Protein AF-A0A8S1NK49-F1 (afdb_monomer_lite)

Organism: NCBI:txid65129

Secondary structure (DSSP, 8-state):
--HHHHHHHHHHHHHHHHH---HHHHHHHHHHHHHHIIIIISS-GGG-SSHHHHHHHHHHHHHHIIIIIIHHHHHHHHHHHHHHHHHHHHHSS--SHHHHHHHHHHHHHHHHHHHHHTHHHHHHHT---TTSHHHHHHHHHHHHHHHHHTS---

pLDDT: mean 91.44, std 5.59, range [51.91, 96.25]

Foldseek 3Di:
DDPVVVVVLLVVLVVDVVVDDDPLRVVLLVLLLVLCVVQAAVDQLVPFPDPVSSVLSVVLNVVLCVQQVVVQLVQQQVQLVVVQVVVCVVVVDHDCVSSVVSRVVSSVVRRVVSCSSCSVVSLVSQCPDCVGPSNVVSVVSQVVSCVSVVHRPD

Radius of gyration: 18.67 Å; chains: 1; bounding box: 42×33×52 Å

Sequence (154 aa):
MSRAIRRYVNAKEEMEYQRGYSAEEMQAAKLRKAFVQKYIADFDTNFYKTQEERDWGYVVRREYRYDVTYTSIVDGWACAAVVSMARMFQTKRFSWAPYFVVWPIAYLYFQPINFLKHNKKYFDMCNLGDTYYLGRERNKVLAECNRILDREDF

Structure (mmCIF, N/CA/C/O backbone):
data_AF-A0A8S1NK49-F1
#
_entry.id   AF-A0A8S1NK49-F1
#
loop_
_atom_site.group_PDB
_atom_site.id
_atom_site.type_symbol
_atom_site.label_atom_id
_atom_site.label_alt_id
_atom_site.label_comp_id
_atom_site.label_asym_id
_atom_site.label_entity_id
_atom_site.label_seq_id
_atom_site.pdbx_PDB_ins_code
_atom_site.Cartn_x
_atom_site.Cartn_y
_atom_site.Cartn_z
_atom_site.occupancy
_atom_site.B_iso_or_equiv
_atom_site.auth_seq_id
_atom_site.auth_comp_id
_atom_site.auth_asym_id
_atom_site.auth_atom_id
_atom_site.pdbx_PDB_model_num
ATOM 1 N N . MET A 1 1 ? -16.100 -10.665 -0.595 1.00 65.88 1 MET A N 1
ATOM 2 C CA . MET A 1 1 ? -16.481 -9.641 -1.600 1.00 65.88 1 MET A CA 1
ATOM 3 C C . MET A 1 1 ? -16.618 -10.267 -2.990 1.00 65.88 1 MET A C 1
ATOM 5 O O . MET A 1 1 ? -15.671 -10.911 -3.452 1.00 65.88 1 MET A O 1
ATOM 9 N N . SER A 1 2 ? -17.778 -10.100 -3.639 1.00 80.50 2 SER A N 1
ATOM 10 C CA . SER A 1 2 ? -18.045 -10.624 -4.991 1.00 80.50 2 SER A CA 1
ATOM 11 C C . SER A 1 2 ? -17.210 -9.903 -6.061 1.00 80.50 2 SER A C 1
ATOM 13 O O . SER A 1 2 ? -16.727 -8.789 -5.845 1.00 80.50 2 SER A O 1
ATOM 15 N N . ARG A 1 3 ? -17.025 -10.530 -7.232 1.00 82.00 3 ARG A N 1
ATOM 16 C CA . ARG A 1 3 ? -16.244 -9.954 -8.346 1.00 82.00 3 ARG A CA 1
ATOM 17 C C . ARG A 1 3 ? -16.827 -8.625 -8.842 1.00 82.00 3 ARG A C 1
ATOM 19 O O . ARG A 1 3 ? -16.067 -7.728 -9.191 1.00 82.00 3 ARG A O 1
ATOM 26 N N . ALA A 1 4 ? -18.154 -8.501 -8.855 1.00 87.25 4 ALA A N 1
ATOM 27 C CA . ALA A 1 4 ? -18.844 -7.280 -9.265 1.00 87.25 4 ALA A CA 1
ATOM 28 C C . ALA A 1 4 ? -18.536 -6.112 -8.317 1.00 87.25 4 ALA A C 1
ATOM 30 O O . ALA A 1 4 ? -18.149 -5.042 -8.776 1.00 87.25 4 ALA A O 1
ATOM 31 N N . ILE A 1 5 ? -18.601 -6.348 -7.001 1.00 84.38 5 ILE A N 1
ATOM 32 C CA . ILE A 1 5 ? -18.305 -5.319 -5.994 1.00 84.38 5 ILE A CA 1
ATOM 33 C C . ILE A 1 5 ? -16.844 -4.874 -6.091 1.00 84.38 5 ILE A C 1
ATOM 35 O O . ILE A 1 5 ? -16.580 -3.678 -6.085 1.00 84.38 5 ILE A O 1
ATOM 39 N N . ARG A 1 6 ? -15.892 -5.803 -6.270 1.00 82.06 6 ARG A N 1
ATOM 40 C CA . ARG A 1 6 ? -14.474 -5.431 -6.447 1.00 82.06 6 ARG A CA 1
ATOM 41 C C . ARG A 1 6 ? -14.257 -4.513 -7.647 1.00 82.06 6 ARG A C 1
ATOM 43 O O . ARG A 1 6 ? -13.520 -3.545 -7.542 1.00 82.06 6 ARG A O 1
ATOM 50 N N . ARG A 1 7 ? -14.911 -4.797 -8.779 1.00 86.38 7 ARG A N 1
ATOM 51 C CA . ARG A 1 7 ? -14.829 -3.938 -9.971 1.00 86.38 7 ARG A CA 1
ATOM 52 C C . ARG A 1 7 ? -15.407 -2.553 -9.715 1.00 86.38 7 ARG A C 1
ATOM 54 O O . ARG A 1 7 ? -14.803 -1.576 -10.133 1.00 86.38 7 ARG A O 1
ATOM 61 N N . TYR A 1 8 ? -16.544 -2.481 -9.027 1.00 89.50 8 TYR A N 1
ATOM 62 C CA . TYR A 1 8 ? -17.169 -1.212 -8.669 1.00 89.50 8 TYR A CA 1
ATOM 63 C C . TYR A 1 8 ? -16.273 -0.371 -7.750 1.00 89.50 8 TYR A C 1
ATOM 65 O O . TYR A 1 8 ? -16.029 0.795 -8.043 1.00 89.50 8 TYR A O 1
ATOM 73 N N . VAL A 1 9 ? -15.728 -0.976 -6.688 1.00 87.44 9 VAL A N 1
ATOM 74 C CA . VAL A 1 9 ? -14.799 -0.303 -5.764 1.00 87.44 9 VAL A CA 1
ATOM 75 C C . VAL A 1 9 ? -13.569 0.193 -6.518 1.00 87.44 9 VAL A C 1
ATOM 77 O O . VAL A 1 9 ? -13.267 1.379 -6.455 1.00 87.44 9 VAL A O 1
ATOM 80 N N . ASN A 1 10 ? -12.935 -0.669 -7.316 1.00 86.94 10 ASN A N 1
ATOM 81 C CA . ASN A 1 10 ? -11.756 -0.284 -8.089 1.00 86.94 10 ASN A CA 1
ATOM 82 C C . ASN A 1 10 ? -12.055 0.845 -9.091 1.00 86.94 10 ASN A C 1
ATOM 84 O O . ASN A 1 10 ? -11.213 1.714 -9.290 1.00 86.94 10 ASN A O 1
ATOM 88 N N . ALA A 1 11 ? -13.231 0.850 -9.729 1.00 89.25 11 ALA A N 1
ATOM 89 C CA . ALA A 1 11 ? -13.628 1.914 -10.652 1.00 89.25 11 ALA A CA 1
ATOM 90 C C . ALA A 1 11 ? -13.844 3.253 -9.930 1.00 89.25 11 ALA A C 1
ATOM 92 O O . ALA A 1 11 ? -13.482 4.302 -10.458 1.00 89.25 11 ALA A O 1
ATOM 93 N N . LYS A 1 12 ? -14.397 3.222 -8.712 1.00 89.19 12 LYS A N 1
ATOM 94 C CA . LYS A 1 12 ? -14.547 4.415 -7.875 1.00 89.19 12 LYS A CA 1
ATOM 95 C C . LYS A 1 12 ? -13.188 4.955 -7.420 1.00 89.19 12 LYS A C 1
ATOM 97 O O . LYS A 1 12 ? -12.942 6.145 -7.561 1.00 89.19 12 LYS A O 1
ATOM 102 N N . GLU A 1 13 ? -12.293 4.085 -6.954 1.00 89.12 13 GLU A N 1
ATOM 103 C CA . GLU A 1 13 ? -10.922 4.465 -6.576 1.00 89.12 13 GLU A CA 1
ATOM 104 C C . GLU A 1 13 ? -10.142 5.045 -7.762 1.00 89.12 13 GLU A C 1
ATOM 106 O O . GLU A 1 13 ? -9.400 6.010 -7.608 1.00 89.12 13 GLU A O 1
ATOM 111 N N . GLU A 1 14 ? -10.319 4.478 -8.957 1.00 89.31 14 GLU A N 1
ATOM 112 C CA . GLU A 1 14 ? -9.712 4.995 -10.184 1.00 89.31 14 GLU A CA 1
ATOM 113 C C . GLU A 1 14 ? -10.239 6.392 -10.528 1.00 89.31 14 GLU A C 1
ATOM 115 O O . GLU A 1 14 ?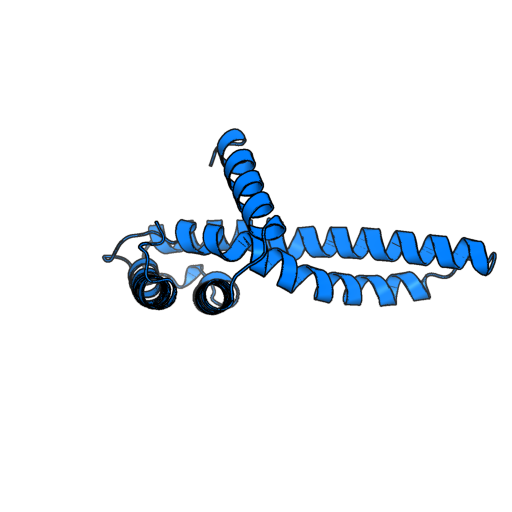 -9.450 7.281 -10.829 1.00 89.31 14 GLU A O 1
ATOM 120 N N . MET A 1 15 ? -11.552 6.613 -10.429 1.00 89.81 15 MET A N 1
ATOM 121 C CA . MET A 1 15 ? -12.151 7.933 -10.643 1.00 89.81 15 MET A CA 1
ATOM 122 C C . MET A 1 15 ? -11.613 8.967 -9.641 1.00 89.81 15 MET A C 1
ATOM 124 O O . MET A 1 15 ? -11.256 10.077 -10.031 1.00 89.81 15 MET A O 1
ATOM 128 N N . GLU A 1 16 ? -11.531 8.607 -8.357 1.00 86.44 16 GLU A N 1
ATOM 129 C CA . GLU A 1 16 ? -10.985 9.479 -7.312 1.00 86.44 16 GLU A CA 1
ATOM 130 C C . GLU A 1 16 ? -9.510 9.808 -7.567 1.00 86.44 16 GLU A C 1
ATOM 132 O O . GLU A 1 16 ? -9.110 10.967 -7.462 1.00 86.44 16 GLU A O 1
ATOM 137 N N . TYR A 1 17 ? -8.720 8.813 -7.972 1.00 88.50 17 TYR A N 1
ATOM 138 C CA . TYR A 1 17 ? -7.317 8.999 -8.323 1.00 88.50 17 TYR A CA 1
ATOM 139 C C . TYR A 1 17 ? -7.141 9.908 -9.551 1.00 88.50 17 TYR A C 1
ATOM 141 O O . TYR A 1 17 ? -6.309 10.814 -9.528 1.00 88.50 17 TYR A O 1
ATOM 149 N N . GLN A 1 18 ? -7.950 9.720 -10.600 1.00 90.38 18 GLN A N 1
ATOM 150 C CA . GLN A 1 18 ? -7.908 10.527 -11.826 1.00 90.38 18 GLN A CA 1
ATOM 151 C C . GLN A 1 18 ? -8.347 11.978 -11.608 1.00 90.38 18 GLN A C 1
ATOM 153 O O . GLN A 1 18 ? -7.799 12.882 -12.236 1.00 90.38 18 GLN A O 1
ATOM 158 N N . ARG A 1 19 ? -9.309 12.215 -10.707 1.00 91.56 19 ARG A N 1
ATOM 159 C CA . ARG A 1 19 ? -9.716 13.568 -10.293 1.00 91.56 19 ARG A CA 1
ATOM 160 C C . ARG A 1 19 ? -8.575 14.318 -9.596 1.00 91.56 19 ARG A C 1
ATOM 162 O O . ARG A 1 19 ? -8.516 15.543 -9.679 1.00 91.56 19 ARG A O 1
ATOM 169 N N . GLY A 1 20 ? -7.687 13.588 -8.923 1.00 88.38 20 GLY A N 1
ATOM 170 C CA . GLY A 1 20 ? -6.668 14.142 -8.041 1.00 88.38 20 GLY A CA 1
ATOM 171 C C . GLY A 1 20 ? -7.216 14.459 -6.647 1.00 88.38 20 GLY A C 1
ATOM 172 O O . GLY A 1 20 ? -8.422 14.619 -6.444 1.00 88.38 20 GLY A O 1
ATOM 173 N N . TYR A 1 21 ? -6.307 14.538 -5.676 1.00 87.44 21 TYR A N 1
ATOM 174 C CA . TYR A 1 21 ? -6.631 14.782 -4.269 1.00 87.44 21 TYR A CA 1
ATOM 175 C C . TYR A 1 21 ? -6.401 16.246 -3.892 1.00 87.44 21 TYR A C 1
ATOM 177 O O . TYR A 1 21 ? -5.375 16.827 -4.257 1.00 87.44 21 TYR A O 1
ATOM 185 N N . SER A 1 22 ? -7.318 16.822 -3.110 1.00 91.75 22 SER A N 1
ATOM 186 C CA . SER A 1 22 ? -7.079 18.111 -2.446 1.00 91.75 22 SER A CA 1
ATOM 187 C C . SER A 1 22 ? -6.006 17.994 -1.351 1.00 91.75 22 SER A C 1
ATOM 189 O O . SER A 1 22 ? -5.587 16.894 -0.975 1.00 91.75 22 SER A O 1
ATOM 191 N N . ALA A 1 23 ? -5.548 19.125 -0.809 1.00 92.75 23 ALA A N 1
ATOM 192 C CA . ALA A 1 23 ? -4.563 19.126 0.274 1.00 92.75 23 ALA A CA 1
ATOM 193 C C . ALA A 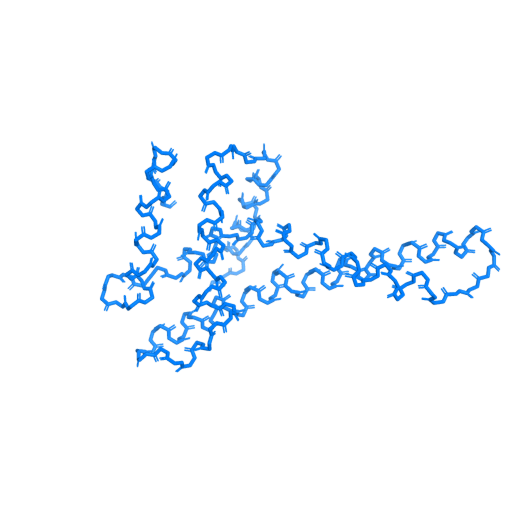1 23 ? -5.097 18.427 1.540 1.00 92.75 23 ALA A C 1
ATOM 195 O O . ALA A 1 23 ? -4.378 17.654 2.179 1.00 92.75 23 ALA A O 1
ATOM 196 N N . GLU A 1 24 ? -6.374 18.641 1.853 1.00 92.38 24 GLU A N 1
ATOM 197 C CA . GLU A 1 24 ? -7.088 18.029 2.975 1.00 92.38 24 GLU A CA 1
ATOM 198 C C . GLU A 1 24 ? -7.261 16.520 2.753 1.00 92.38 24 GLU A C 1
ATOM 200 O O . GLU A 1 24 ? -6.970 15.715 3.640 1.00 92.38 24 GLU A O 1
ATOM 205 N N . GLU A 1 25 ? -7.646 16.110 1.538 1.00 90.94 25 GLU A N 1
ATOM 206 C CA . GLU A 1 25 ? -7.769 14.697 1.160 1.00 90.94 25 GLU A CA 1
ATOM 207 C C . GLU A 1 25 ? -6.425 13.968 1.225 1.00 90.94 25 GLU A C 1
ATOM 209 O O . GLU A 1 25 ? -6.354 12.835 1.705 1.00 90.94 25 GLU A O 1
ATOM 214 N N . MET A 1 26 ? -5.337 14.633 0.836 1.00 92.75 26 MET A N 1
ATOM 215 C CA . MET A 1 26 ? -3.984 14.104 0.992 1.00 92.75 26 MET A CA 1
ATOM 216 C C . MET A 1 26 ? -3.593 13.934 2.462 1.00 92.75 26 MET A C 1
ATOM 218 O O . MET A 1 26 ? -2.917 12.961 2.810 1.00 92.75 26 MET A O 1
ATOM 222 N N . GLN A 1 27 ? -3.995 14.853 3.341 1.00 93.75 27 GLN A N 1
ATOM 223 C CA . GLN A 1 27 ? -3.732 14.740 4.774 1.00 93.75 27 GLN A CA 1
ATOM 224 C C . GLN A 1 27 ? -4.539 13.597 5.405 1.00 93.75 27 GLN A C 1
ATOM 226 O O . GLN A 1 27 ? -3.967 12.775 6.124 1.00 93.75 27 GLN A O 1
ATOM 231 N N . ALA A 1 28 ? -5.825 13.473 5.071 1.00 93.31 28 ALA A N 1
ATOM 232 C CA . ALA A 1 28 ? -6.658 12.351 5.500 1.00 93.31 28 ALA A CA 1
ATOM 233 C C . ALA A 1 28 ? -6.108 11.006 4.987 1.00 93.31 28 ALA A C 1
ATOM 235 O O . ALA A 1 28 ? -5.992 10.038 5.742 1.00 93.31 28 ALA A O 1
ATOM 236 N N . ALA A 1 29 ? -5.665 10.952 3.727 1.00 93.25 29 ALA A N 1
ATOM 237 C CA . ALA A 1 29 ? -5.037 9.765 3.156 1.00 93.25 29 ALA A CA 1
ATOM 238 C C . ALA A 1 29 ? -3.747 9.379 3.897 1.00 93.25 29 ALA A C 1
ATOM 240 O O . ALA A 1 29 ? -3.506 8.193 4.125 1.00 93.25 29 ALA A O 1
ATOM 241 N N . LYS A 1 30 ? -2.926 10.349 4.325 1.00 95.06 30 LYS A N 1
ATOM 242 C CA . LYS A 1 30 ? -1.734 10.074 5.150 1.00 95.06 30 LYS A CA 1
ATOM 243 C C . LYS A 1 30 ? -2.103 9.414 6.478 1.00 95.06 30 LYS A C 1
ATOM 245 O O . LYS A 1 30 ? -1.455 8.436 6.844 1.00 95.06 30 LYS A O 1
ATOM 250 N N . LEU A 1 31 ? -3.147 9.891 7.159 1.00 95.62 31 LEU A N 1
ATOM 251 C CA . LEU A 1 31 ? -3.616 9.299 8.418 1.00 95.62 31 LEU A CA 1
ATOM 252 C C . LEU A 1 31 ? -4.100 7.854 8.225 1.00 95.62 31 LEU A C 1
ATOM 254 O O . LEU A 1 31 ? -3.692 6.958 8.965 1.00 95.62 31 LEU A O 1
ATOM 258 N N . ARG A 1 32 ? -4.893 7.596 7.179 1.00 94.94 32 ARG A N 1
ATOM 259 C CA . ARG A 1 32 ? -5.359 6.238 6.839 1.00 94.94 32 ARG A CA 1
ATOM 260 C C . ARG A 1 32 ? -4.209 5.307 6.494 1.00 94.94 32 ARG A C 1
ATOM 262 O O . ARG A 1 32 ? -4.158 4.180 6.977 1.00 94.94 32 ARG A O 1
ATOM 269 N N . LYS A 1 33 ? -3.253 5.778 5.690 1.00 95.06 33 LYS A N 1
ATOM 270 C CA . LYS A 1 33 ? -2.056 5.005 5.341 1.00 95.06 33 LYS A CA 1
ATOM 271 C C . LYS A 1 33 ? -1.223 4.680 6.577 1.00 95.06 33 LYS A C 1
ATOM 273 O O . LYS A 1 33 ? -0.800 3.537 6.712 1.00 95.06 33 LYS A O 1
ATOM 278 N N . ALA A 1 34 ? -1.041 5.638 7.486 1.00 95.94 34 ALA A N 1
ATOM 279 C CA . ALA A 1 34 ? -0.329 5.417 8.741 1.00 95.94 34 ALA A CA 1
ATOM 280 C C . ALA A 1 34 ? -1.036 4.371 9.619 1.00 95.94 34 ALA A C 1
ATOM 282 O O . ALA A 1 34 ? -0.379 3.493 10.177 1.00 95.94 34 ALA A O 1
ATOM 283 N N . PHE A 1 35 ? -2.371 4.407 9.685 1.00 95.88 35 PHE A N 1
ATOM 284 C CA . PHE A 1 35 ? -3.163 3.376 10.356 1.00 95.88 35 PHE A CA 1
ATOM 285 C C . PHE A 1 35 ? -2.939 1.990 9.733 1.00 95.88 35 PHE A C 1
ATOM 287 O O . PHE A 1 35 ? -2.581 1.049 10.438 1.00 95.88 35 PHE A O 1
ATOM 294 N N . VAL A 1 36 ? -3.088 1.864 8.410 1.00 95.00 36 VAL A N 1
ATOM 295 C CA . VAL A 1 36 ? -2.914 0.582 7.706 1.00 95.00 36 VAL A CA 1
ATOM 296 C C . VAL A 1 36 ? -1.482 0.062 7.854 1.00 95.00 36 VAL A C 1
ATOM 298 O O . VAL A 1 36 ? -1.288 -1.128 8.087 1.00 95.00 36 VAL A O 1
ATOM 301 N N . GLN A 1 37 ? -0.470 0.927 7.782 1.00 94.31 37 GLN A N 1
ATOM 302 C CA . GLN A 1 37 ? 0.920 0.528 8.016 1.00 94.31 37 GLN A CA 1
ATOM 303 C C . GLN A 1 37 ? 1.101 -0.041 9.421 1.00 94.31 37 GLN A C 1
ATOM 305 O O . GLN A 1 37 ? 1.512 -1.190 9.575 1.00 94.31 37 GLN A O 1
ATOM 310 N N . LYS A 1 38 ? 0.695 0.732 10.431 1.00 94.69 38 LYS A N 1
ATOM 311 C CA . LYS A 1 38 ? 0.901 0.395 11.838 1.00 94.69 38 LYS A CA 1
ATOM 312 C C . LYS A 1 38 ? 0.142 -0.851 12.279 1.00 94.69 38 LYS A C 1
ATOM 314 O O . LYS A 1 38 ? 0.683 -1.610 13.069 1.00 94.69 38 LYS A O 1
ATOM 319 N N . TYR A 1 39 ? -1.099 -1.036 11.831 1.00 93.44 39 TYR A N 1
ATOM 320 C CA . TYR A 1 39 ? -1.982 -2.090 12.346 1.00 93.44 39 TYR A CA 1
ATOM 321 C C . TYR A 1 39 ? -2.125 -3.295 11.408 1.00 93.44 39 TYR A C 1
ATOM 323 O O . TYR A 1 39 ? -2.553 -4.351 11.857 1.00 93.44 39 TYR A O 1
ATOM 331 N N . ILE A 1 40 ? -1.753 -3.184 10.128 1.00 92.19 40 ILE A N 1
ATOM 332 C CA . ILE A 1 40 ? -1.974 -4.259 9.146 1.00 92.19 40 ILE A CA 1
ATOM 333 C C . ILE A 1 40 ? -0.686 -4.685 8.438 1.00 92.19 40 ILE A C 1
ATOM 335 O O . ILE A 1 40 ? -0.410 -5.881 8.327 1.00 92.19 40 ILE A O 1
ATOM 339 N N . ALA A 1 41 ? 0.086 -3.736 7.901 1.00 89.06 41 ALA A N 1
ATOM 340 C CA . ALA A 1 41 ? 1.255 -4.075 7.090 1.00 89.06 41 ALA A CA 1
ATOM 341 C C . ALA A 1 41 ? 2.414 -4.586 7.962 1.00 89.06 41 ALA A C 1
ATOM 343 O O . ALA A 1 41 ? 2.906 -5.702 7.734 1.00 89.06 41 ALA A O 1
ATOM 344 N N . ASP A 1 42 ? 2.782 -3.787 8.967 1.00 90.75 42 ASP A N 1
ATOM 345 C CA . ASP A 1 42 ? 3.948 -4.009 9.828 1.00 90.75 42 ASP A CA 1
ATOM 346 C C . ASP A 1 42 ? 3.606 -4.858 11.060 1.00 90.75 42 ASP A C 1
ATOM 348 O O . ASP A 1 42 ? 4.453 -5.583 11.579 1.00 90.75 42 ASP A O 1
ATOM 352 N N . PHE A 1 43 ? 2.350 -4.811 11.509 1.00 89.38 43 PHE A N 1
ATOM 353 C CA . PHE A 1 43 ? 1.867 -5.608 12.633 1.00 89.38 43 PHE A CA 1
ATOM 354 C C . PHE A 1 43 ? 1.517 -7.035 12.205 1.00 89.38 43 PHE A C 1
ATOM 356 O O . PHE A 1 43 ? 0.946 -7.271 11.135 1.00 89.38 43 PHE A O 1
ATOM 363 N N . ASP A 1 44 ? 1.837 -8.013 13.053 1.00 87.88 44 ASP A N 1
ATOM 364 C CA . ASP A 1 44 ? 1.372 -9.378 12.837 1.00 87.88 44 ASP A CA 1
ATOM 365 C C . ASP A 1 44 ? -0.075 -9.517 13.318 1.00 87.88 44 ASP A C 1
ATOM 367 O O . ASP A 1 44 ? -0.380 -9.489 14.511 1.00 87.88 44 ASP A O 1
ATOM 371 N N . THR A 1 45 ? -0.970 -9.695 12.349 1.00 86.06 45 THR A N 1
ATOM 372 C CA . THR A 1 45 ? -2.413 -9.825 12.541 1.00 86.06 45 THR A CA 1
ATOM 373 C C . THR A 1 45 ? -2.786 -10.978 13.470 1.00 86.06 45 THR A C 1
ATOM 375 O O . THR A 1 45 ? -3.871 -10.949 14.032 1.00 86.06 45 THR A O 1
ATOM 378 N N . ASN A 1 46 ? -1.911 -11.967 13.685 1.00 88.12 46 ASN A N 1
ATOM 379 C CA . ASN A 1 46 ? -2.159 -13.065 14.624 1.00 88.12 46 ASN A CA 1
ATOM 380 C C . ASN A 1 46 ? -2.169 -12.633 16.099 1.00 88.12 46 ASN A C 1
ATOM 382 O O . ASN A 1 46 ? -2.720 -13.352 16.930 1.00 88.12 46 ASN A O 1
ATOM 386 N N . PHE A 1 47 ? -1.591 -11.474 16.433 1.00 90.75 47 PHE A N 1
ATOM 387 C CA . PHE A 1 47 ? -1.565 -10.962 17.806 1.00 90.75 47 PHE A CA 1
ATOM 388 C C . PHE A 1 47 ? -2.880 -10.311 18.254 1.00 90.75 47 PHE A C 1
ATOM 390 O O . PHE A 1 47 ? -3.010 -9.951 19.428 1.00 90.75 47 PHE A O 1
ATOM 397 N N . TYR A 1 48 ? -3.866 -10.156 17.366 1.00 91.25 48 TYR A N 1
ATOM 398 C CA . TYR A 1 48 ? -5.194 -9.723 17.790 1.00 91.25 48 TYR A CA 1
ATOM 399 C C . TYR A 1 48 ? -5.860 -10.780 18.675 1.00 91.25 48 TYR A C 1
ATOM 401 O O . TYR A 1 48 ? -5.794 -11.980 18.412 1.00 91.25 48 TYR A O 1
ATOM 409 N N . LYS A 1 49 ? -6.514 -10.321 19.747 1.00 88.69 49 LYS A N 1
ATOM 410 C CA . LYS A 1 49 ? -7.113 -11.210 20.752 1.00 88.69 49 LYS A CA 1
ATOM 411 C C . LYS A 1 49 ? -8.365 -11.902 20.221 1.00 88.69 49 LYS A C 1
ATOM 413 O O . LYS A 1 49 ? -8.580 -13.082 20.486 1.00 88.69 49 LYS A O 1
ATOM 418 N N . THR A 1 50 ? -9.196 -11.166 19.490 1.00 92.75 50 THR A N 1
ATOM 419 C CA . THR A 1 50 ? -10.465 -11.683 18.968 1.00 92.75 50 THR A CA 1
ATOM 420 C C . THR A 1 50 ? -10.259 -12.386 17.631 1.00 92.75 50 THR A C 1
ATOM 422 O O . THR A 1 50 ? -9.253 -12.179 16.951 1.00 92.75 50 THR A O 1
ATOM 425 N N . GLN A 1 51 ? -11.158 -13.301 17.272 1.00 92.62 51 GLN A N 1
ATOM 426 C CA . GLN A 1 51 ? -11.052 -14.011 15.996 1.00 92.62 51 GLN A CA 1
ATOM 427 C C . GLN A 1 51 ? -11.403 -13.083 14.829 1.00 92.62 51 GLN A C 1
ATOM 429 O O . GLN A 1 51 ? -10.729 -13.090 13.806 1.00 92.62 51 GLN A O 1
ATOM 434 N N . GLU A 1 52 ? -12.389 -12.219 15.023 1.00 91.31 52 GLU A N 1
ATOM 435 C CA . GLU A 1 52 ? -12.892 -11.292 14.020 1.00 91.31 52 GLU A CA 1
ATOM 436 C C . GLU A 1 52 ? -11.819 -10.282 13.599 1.00 91.31 52 GLU A C 1
ATOM 438 O O . GLU A 1 52 ? -11.630 -10.042 12.408 1.00 91.31 52 GLU A O 1
ATOM 443 N N . GLU A 1 53 ? -11.052 -9.740 14.551 1.00 91.25 53 GLU A N 1
ATOM 444 C CA . GLU A 1 53 ? -9.921 -8.854 14.246 1.00 91.25 53 GLU A CA 1
ATOM 445 C C . GLU A 1 53 ? -8.803 -9.568 13.483 1.00 91.25 53 GLU A C 1
ATOM 447 O O . GLU A 1 53 ? -8.202 -8.979 12.584 1.00 91.25 53 GLU A O 1
ATOM 452 N N . ARG A 1 54 ? -8.528 -10.835 13.819 1.00 93.56 54 ARG A N 1
ATOM 453 C CA . ARG A 1 54 ? -7.524 -11.646 13.116 1.00 93.56 54 ARG A CA 1
ATOM 454 C C . ARG A 1 54 ? -7.949 -11.909 11.678 1.00 93.56 54 ARG A C 1
ATOM 456 O O . ARG A 1 54 ? -7.156 -11.686 10.765 1.00 93.56 54 ARG A O 1
ATOM 463 N N . ASP A 1 55 ? -9.195 -12.328 11.481 1.00 92.88 55 ASP A N 1
ATOM 464 C CA . ASP A 1 55 ? -9.741 -12.677 10.171 1.00 92.88 55 ASP A CA 1
ATOM 465 C C . ASP A 1 55 ? -9.791 -11.452 9.253 1.00 92.88 55 ASP A C 1
ATOM 467 O O . ASP A 1 55 ? -9.280 -11.489 8.129 1.00 92.88 55 ASP A O 1
ATOM 471 N N . TRP A 1 56 ? -10.329 -10.331 9.740 1.00 92.00 56 TRP A N 1
ATOM 472 C CA . TRP A 1 56 ? -10.357 -9.093 8.964 1.00 92.00 56 TRP A CA 1
ATOM 473 C C . TRP A 1 56 ? -8.962 -8.517 8.752 1.00 92.00 56 TRP A C 1
ATOM 475 O O . TRP A 1 56 ? -8.629 -8.172 7.619 1.00 92.00 56 TRP A O 1
ATOM 485 N N . GLY A 1 57 ? -8.111 -8.494 9.781 1.00 93.31 57 GLY A N 1
ATOM 486 C CA . GLY A 1 57 ? -6.721 -8.060 9.652 1.00 93.31 57 GLY A CA 1
ATOM 487 C C . GLY A 1 57 ? -5.969 -8.858 8.584 1.00 93.31 57 GLY A C 1
ATOM 488 O O . GLY A 1 57 ? -5.301 -8.277 7.724 1.00 93.31 57 GLY A O 1
ATOM 489 N N . TYR A 1 58 ? -6.142 -10.182 8.568 1.00 93.50 58 TYR A N 1
ATOM 490 C CA . TYR A 1 58 ? -5.584 -11.055 7.538 1.00 93.50 58 TYR A CA 1
ATOM 491 C C . TYR A 1 58 ? -6.123 -10.721 6.142 1.00 93.50 58 TYR A C 1
ATOM 493 O O . TYR A 1 58 ? -5.341 -10.606 5.194 1.00 93.50 58 TYR A O 1
ATOM 501 N N . VAL A 1 59 ? -7.441 -10.541 5.996 1.00 93.25 59 VAL A N 1
ATOM 502 C CA . VAL A 1 59 ? -8.061 -10.192 4.709 1.00 93.25 59 VAL A CA 1
ATOM 503 C C . VAL A 1 59 ? -7.515 -8.865 4.190 1.00 93.25 59 VAL A C 1
ATOM 505 O O . VAL A 1 59 ? -7.070 -8.817 3.043 1.00 93.25 59 VAL A O 1
ATOM 508 N N . VAL A 1 60 ? -7.469 -7.819 5.019 1.00 93.88 60 VAL A N 1
ATOM 509 C CA . VAL A 1 60 ? -6.932 -6.511 4.611 1.00 93.88 60 VAL A CA 1
ATOM 510 C C . VAL A 1 60 ? -5.462 -6.627 4.223 1.00 93.88 60 VAL A C 1
ATOM 512 O O . VAL A 1 60 ? -5.063 -6.122 3.175 1.00 93.88 60 VAL A O 1
ATOM 515 N N . ARG A 1 61 ? -4.654 -7.360 5.000 1.00 94.50 61 ARG A N 1
ATOM 516 C CA . ARG A 1 61 ? -3.236 -7.589 4.690 1.00 94.50 61 ARG A 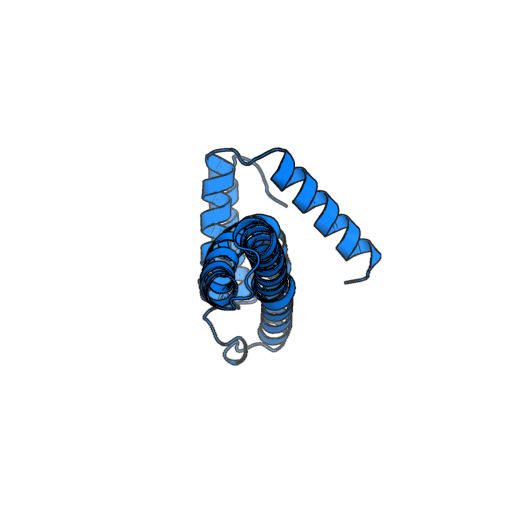CA 1
ATOM 517 C C . ARG A 1 61 ? -3.045 -8.306 3.358 1.00 94.50 61 ARG A C 1
ATOM 519 O O . ARG A 1 61 ? -2.129 -7.984 2.601 1.00 94.50 61 ARG A O 1
ATOM 526 N N . ARG A 1 62 ? -3.897 -9.287 3.068 1.00 93.88 62 ARG A N 1
ATOM 527 C CA . ARG A 1 62 ? -3.874 -10.023 1.806 1.00 93.88 62 ARG A CA 1
ATOM 528 C C . ARG A 1 62 ? -4.213 -9.109 0.630 1.00 93.88 62 ARG A C 1
ATOM 530 O O . ARG A 1 62 ? -3.472 -9.112 -0.347 1.00 93.88 62 ARG A O 1
ATOM 537 N N . GLU A 1 63 ? -5.292 -8.333 0.719 1.00 92.94 63 GLU A N 1
ATOM 538 C CA . GLU A 1 63 ? -5.675 -7.389 -0.343 1.00 92.94 63 GLU A CA 1
ATOM 539 C C . GLU A 1 63 ? -4.587 -6.321 -0.544 1.00 92.94 63 GLU A C 1
ATOM 541 O O . GLU A 1 63 ? -4.186 -6.086 -1.678 1.00 92.94 63 GLU A O 1
ATOM 546 N N . TYR A 1 64 ? -4.000 -5.786 0.536 1.00 94.38 64 TYR A N 1
ATOM 547 C CA . TYR A 1 64 ? -2.855 -4.869 0.467 1.00 94.38 64 TYR A CA 1
ATOM 548 C C . TYR A 1 64 ? -1.672 -5.467 -0.307 1.00 94.38 64 TYR A C 1
ATOM 550 O O . TYR A 1 64 ? -1.101 -4.814 -1.179 1.00 94.38 64 TYR A O 1
ATOM 558 N N . ARG A 1 65 ? -1.307 -6.725 -0.027 1.00 94.25 65 ARG A N 1
ATOM 559 C CA . ARG A 1 65 ? -0.222 -7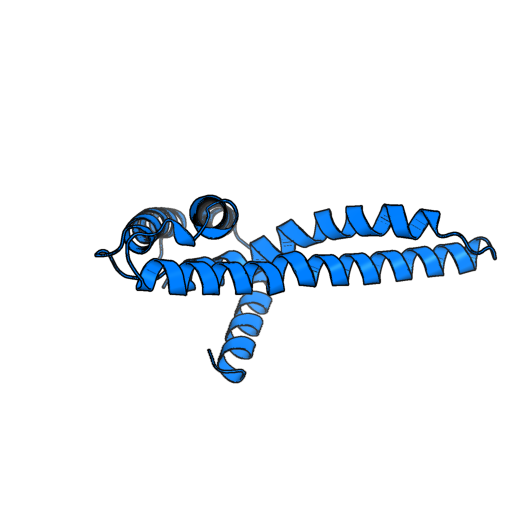.401 -0.754 1.00 94.25 65 ARG A CA 1
ATOM 560 C C . ARG A 1 65 ? -0.546 -7.575 -2.234 1.00 94.25 65 ARG A C 1
ATOM 562 O O . ARG A 1 65 ? 0.347 -7.393 -3.052 1.00 94.25 65 ARG A O 1
ATOM 569 N N . TYR A 1 66 ? -1.785 -7.918 -2.585 1.00 93.19 66 TYR A N 1
ATOM 570 C CA . TYR A 1 66 ? -2.181 -8.053 -3.988 1.00 93.19 66 TYR A CA 1
ATOM 571 C C . TYR A 1 66 ? -2.154 -6.723 -4.723 1.00 93.19 66 TYR A C 1
ATOM 573 O O . TYR A 1 66 ? -1.425 -6.589 -5.700 1.00 93.19 66 TYR A O 1
ATOM 581 N N . ASP A 1 67 ? -2.897 -5.748 -4.225 1.00 93.12 67 ASP A N 1
ATOM 582 C CA . ASP A 1 67 ? -3.138 -4.493 -4.924 1.00 93.12 67 ASP A CA 1
ATOM 583 C C . ASP A 1 67 ? -1.921 -3.556 -4.887 1.00 93.12 67 ASP A C 1
ATOM 585 O O . ASP A 1 67 ? -1.686 -2.833 -5.852 1.00 93.12 67 ASP A O 1
ATOM 589 N N . VAL A 1 68 ? -1.124 -3.572 -3.810 1.00 94.06 68 VAL A N 1
ATOM 590 C CA . VAL A 1 68 ? 0.074 -2.728 -3.678 1.00 94.06 68 VAL A CA 1
ATOM 591 C C . VAL A 1 68 ? 1.329 -3.506 -4.052 1.00 94.06 68 VAL A C 1
ATOM 593 O O . VAL A 1 68 ? 1.980 -3.176 -5.034 1.00 94.06 68 VAL A O 1
ATOM 596 N N . THR A 1 69 ? 1.694 -4.540 -3.292 1.00 94.12 69 THR A N 1
ATOM 597 C CA . THR A 1 69 ? 3.002 -5.195 -3.459 1.00 94.12 69 THR A CA 1
ATOM 598 C C . THR A 1 69 ? 3.117 -5.925 -4.796 1.00 94.12 69 THR A C 1
ATOM 600 O O . THR A 1 69 ? 4.041 -5.655 -5.559 1.00 94.12 69 THR A O 1
ATOM 603 N N . TYR A 1 70 ? 2.194 -6.838 -5.106 1.00 95.19 70 TYR A N 1
ATOM 604 C CA . TYR A 1 70 ? 2.282 -7.652 -6.316 1.00 95.19 70 TYR A CA 1
ATOM 605 C C . TYR A 1 70 ? 2.006 -6.839 -7.578 1.00 95.19 70 TYR A C 1
ATOM 607 O O . TYR A 1 70 ? 2.768 -6.969 -8.534 1.00 95.19 70 TYR A O 1
ATOM 615 N N . THR A 1 71 ? 1.003 -5.956 -7.574 1.00 94.19 71 THR A N 1
ATOM 616 C CA . THR A 1 71 ? 0.767 -5.048 -8.708 1.00 94.19 71 THR A CA 1
ATOM 617 C C . THR A 1 71 ? 1.999 -4.192 -8.995 1.00 94.19 71 THR A C 1
ATOM 619 O O . THR A 1 71 ? 2.476 -4.190 -10.123 1.00 94.19 71 THR A O 1
ATOM 622 N N . SER A 1 72 ? 2.614 -3.567 -7.981 1.00 94.44 72 SER A N 1
ATOM 623 C CA . SER A 1 72 ? 3.824 -2.759 -8.198 1.00 94.44 72 SER A CA 1
ATOM 624 C C . SER A 1 72 ? 5.028 -3.580 -8.669 1.00 94.44 72 SER A C 1
ATOM 626 O O . SER A 1 72 ? 5.862 -3.060 -9.410 1.00 94.44 72 SER A O 1
ATOM 628 N N . ILE A 1 73 ? 5.141 -4.856 -8.276 1.00 95.88 73 ILE A N 1
ATOM 629 C CA . ILE A 1 73 ? 6.177 -5.759 -8.807 1.00 95.88 73 ILE A CA 1
ATOM 630 C C . ILE A 1 73 ? 5.956 -6.002 -10.302 1.00 95.88 73 ILE A C 1
ATOM 632 O O . ILE A 1 73 ? 6.920 -5.957 -11.068 1.00 95.88 73 ILE A O 1
ATOM 636 N N . VAL A 1 74 ? 4.708 -6.250 -10.711 1.00 96.12 74 VAL A N 1
ATOM 637 C CA . VAL A 1 74 ? 4.332 -6.493 -12.111 1.00 96.12 74 VAL A CA 1
ATOM 638 C C . VAL A 1 74 ? 4.506 -5.230 -12.956 1.00 96.12 74 VAL A C 1
ATOM 640 O O . VAL A 1 74 ? 5.092 -5.302 -14.035 1.00 96.12 74 VAL A O 1
ATOM 643 N N . ASP A 1 75 ? 4.087 -4.070 -12.455 1.00 94.06 75 ASP A N 1
ATOM 644 C CA . ASP A 1 75 ? 4.270 -2.784 -13.137 1.00 94.06 75 ASP A CA 1
ATOM 645 C C . ASP A 1 75 ? 5.757 -2.452 -13.295 1.00 94.06 75 ASP A C 1
ATOM 647 O O . ASP A 1 75 ? 6.217 -2.054 -14.370 1.00 94.06 75 ASP A O 1
ATOM 651 N N . GLY A 1 76 ? 6.546 -2.681 -12.239 1.00 95.69 76 GLY A N 1
ATOM 652 C CA . GLY A 1 76 ? 7.992 -2.517 -12.290 1.00 95.69 76 GLY A CA 1
ATOM 653 C C . GLY A 1 76 ? 8.642 -3.456 -13.303 1.00 95.69 76 GLY A C 1
ATOM 654 O O . GLY A 1 76 ? 9.541 -3.047 -14.040 1.00 95.69 76 GLY A O 1
ATOM 655 N N . TRP A 1 77 ? 8.186 -4.709 -13.359 1.00 96.19 77 TRP A N 1
ATOM 656 C CA . TRP A 1 77 ? 8.665 -5.717 -14.304 1.00 96.19 77 TRP A CA 1
ATOM 657 C C . TRP A 1 77 ? 8.384 -5.301 -15.750 1.00 96.19 77 TRP A C 1
ATOM 659 O O . TRP A 1 77 ? 9.286 -5.308 -16.590 1.00 96.19 77 TRP A O 1
ATOM 669 N N . ALA A 1 78 ? 7.152 -4.865 -16.025 1.00 96.19 78 ALA A N 1
ATOM 670 C CA . ALA A 1 78 ? 6.739 -4.388 -17.337 1.00 96.19 78 ALA A CA 1
ATOM 671 C C . ALA A 1 78 ? 7.544 -3.149 -17.766 1.00 96.19 78 ALA A C 1
ATOM 673 O O . ALA A 1 78 ? 8.059 -3.101 -18.885 1.00 96.19 78 ALA A O 1
ATOM 674 N N . CYS A 1 79 ? 7.729 -2.180 -16.865 1.00 96.12 79 CYS A N 1
ATOM 675 C CA . CYS A 1 79 ? 8.534 -0.985 -17.122 1.00 96.12 79 CYS A CA 1
ATOM 676 C C . CYS A 1 79 ? 9.997 -1.343 -17.440 1.00 96.12 79 CYS A C 1
ATOM 678 O O . CYS A 1 79 ? 10.555 -0.894 -18.445 1.00 96.12 79 CYS A O 1
ATOM 680 N N . ALA A 1 80 ? 10.606 -2.224 -16.641 1.00 95.62 80 ALA A N 1
ATOM 681 C CA . ALA A 1 80 ? 11.970 -2.696 -16.859 1.00 95.62 80 ALA A CA 1
ATOM 682 C C . ALA A 1 80 ? 12.135 -3.429 -18.195 1.00 95.62 80 ALA A C 1
ATOM 684 O O . ALA A 1 80 ? 13.141 -3.228 -18.884 1.00 95.62 80 ALA A O 1
ATOM 685 N N . ALA A 1 81 ? 11.148 -4.237 -18.591 1.00 94.94 81 ALA A N 1
ATOM 686 C CA . ALA A 1 81 ? 11.130 -4.898 -19.890 1.00 94.94 81 ALA A CA 1
ATOM 687 C C . ALA A 1 81 ? 11.098 -3.874 -21.037 1.00 94.94 81 ALA A C 1
ATOM 689 O O . ALA A 1 81 ? 11.927 -3.952 -21.944 1.00 94.94 81 ALA A O 1
ATOM 690 N N . VAL A 1 82 ? 10.217 -2.869 -20.971 1.00 95.25 82 VAL A N 1
ATOM 691 C CA . VAL A 1 82 ? 10.108 -1.812 -21.993 1.00 95.25 82 VAL A CA 1
ATOM 692 C C . VAL A 1 82 ? 11.407 -1.016 -22.126 1.00 95.25 82 VAL A C 1
ATOM 694 O O . VAL A 1 82 ? 11.911 -0.847 -23.238 1.00 95.25 82 VAL A O 1
ATOM 697 N N . VAL A 1 83 ? 12.000 -0.580 -21.011 1.00 94.94 83 VAL A N 1
ATOM 698 C CA . VAL A 1 83 ? 13.265 0.175 -21.032 1.00 94.94 83 VAL A CA 1
ATOM 699 C C . VAL A 1 83 ? 14.413 -0.675 -21.581 1.00 94.94 83 VAL A C 1
ATOM 701 O O . VAL A 1 83 ? 15.228 -0.196 -22.373 1.00 94.94 83 VAL A O 1
ATOM 704 N N . SER A 1 84 ? 14.468 -1.955 -21.211 1.00 93.75 84 SER A N 1
ATOM 705 C CA . SER A 1 84 ? 15.504 -2.873 -21.699 1.00 93.75 84 SER A CA 1
ATOM 706 C C . SER A 1 84 ? 15.365 -3.146 -23.194 1.00 93.75 84 SER A C 1
ATOM 708 O O . SER A 1 84 ? 16.368 -3.130 -23.909 1.00 93.75 84 SER A O 1
ATOM 710 N N . MET A 1 85 ? 14.135 -3.308 -23.693 1.00 93.50 85 MET A N 1
ATOM 711 C CA . MET A 1 85 ? 13.861 -3.412 -25.128 1.00 93.50 85 MET A CA 1
ATOM 712 C C . MET A 1 85 ? 14.288 -2.140 -25.865 1.00 93.50 85 MET A C 1
ATOM 714 O O . MET A 1 85 ? 15.019 -2.227 -26.850 1.00 93.50 85 MET A O 1
ATOM 718 N N . ALA A 1 86 ? 13.918 -0.956 -25.368 1.00 94.00 86 ALA A N 1
ATOM 719 C CA . ALA A 1 86 ? 14.315 0.317 -25.971 1.00 94.00 86 ALA A CA 1
ATOM 720 C C . ALA A 1 86 ? 15.847 0.461 -26.059 1.00 94.00 86 ALA A C 1
ATOM 722 O O . ALA A 1 86 ? 16.389 0.805 -27.112 1.00 94.00 86 ALA A O 1
ATOM 723 N N . ARG A 1 87 ? 16.570 0.106 -24.988 1.00 93.12 87 ARG A N 1
ATOM 724 C CA . ARG A 1 87 ? 18.040 0.115 -24.975 1.00 93.12 87 ARG A CA 1
ATOM 725 C C . ARG A 1 87 ? 18.643 -0.909 -25.938 1.00 93.12 87 ARG A C 1
ATOM 727 O O . ARG A 1 87 ? 19.650 -0.618 -26.589 1.00 93.12 87 ARG A O 1
ATOM 734 N N . MET A 1 88 ? 18.037 -2.088 -26.059 1.00 94.25 88 MET A N 1
ATOM 735 C CA . MET A 1 88 ? 18.458 -3.106 -27.023 1.00 94.25 88 MET A CA 1
ATOM 736 C C . MET A 1 88 ? 18.297 -2.598 -28.462 1.00 94.25 88 MET A C 1
ATOM 738 O O . MET A 1 88 ? 19.209 -2.761 -29.271 1.00 94.25 88 MET A O 1
ATOM 742 N N . PHE A 1 89 ? 17.197 -1.904 -28.776 1.00 93.88 89 PHE A N 1
ATOM 743 C CA . PHE A 1 89 ? 16.988 -1.302 -30.097 1.00 93.88 89 PHE A CA 1
ATOM 744 C C . PHE A 1 89 ? 18.015 -0.215 -30.438 1.00 93.88 89 PHE A C 1
ATOM 746 O O . PHE A 1 89 ? 18.426 -0.138 -31.600 1.00 93.88 89 PHE A O 1
ATOM 753 N N . GLN A 1 90 ? 18.438 0.583 -29.452 1.00 94.44 90 GLN A N 1
ATOM 754 C CA . GLN A 1 90 ? 19.429 1.656 -29.619 1.00 94.44 90 GLN A CA 1
ATOM 755 C C . GLN A 1 90 ? 20.858 1.124 -29.763 1.00 94.44 90 GLN A C 1
ATOM 757 O O . GLN A 1 90 ? 21.587 1.525 -30.663 1.00 94.44 90 GLN A O 1
ATOM 762 N N . THR A 1 91 ? 21.266 0.210 -28.882 1.00 92.69 91 THR A N 1
ATOM 763 C CA . THR A 1 91 ? 22.654 -0.279 -28.821 1.00 92.69 91 THR A CA 1
ATOM 764 C C . THR A 1 91 ? 22.914 -1.490 -29.719 1.00 92.69 91 THR A C 1
ATOM 766 O O . THR A 1 91 ? 24.067 -1.884 -29.884 1.00 92.69 91 THR A O 1
ATOM 769 N N . LYS A 1 92 ? 21.852 -2.107 -30.266 1.00 92.44 92 LYS A N 1
ATOM 770 C CA . LYS A 1 92 ? 21.876 -3.387 -31.004 1.00 92.44 92 LYS A CA 1
ATOM 771 C C . LYS A 1 92 ? 22.561 -4.521 -30.231 1.00 92.44 92 LYS A C 1
ATOM 773 O O . LYS A 1 92 ? 23.035 -5.486 -30.824 1.00 92.44 92 LYS A O 1
ATOM 778 N N . ARG A 1 93 ? 22.624 -4.409 -28.902 1.00 87.81 93 ARG A N 1
ATOM 779 C CA . AR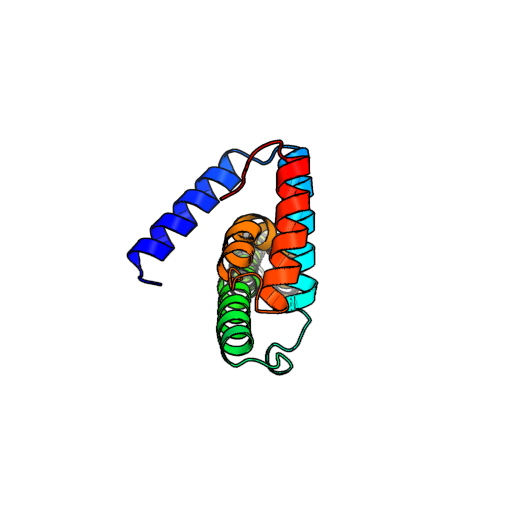G A 1 93 ? 23.227 -5.391 -27.999 1.00 87.81 93 ARG A CA 1
ATOM 780 C C . ARG A 1 93 ? 22.254 -5.733 -26.888 1.00 87.81 93 ARG A C 1
ATOM 782 O O . ARG A 1 93 ? 21.546 -4.873 -26.367 1.00 87.81 93 ARG A O 1
ATOM 789 N N . PHE A 1 94 ? 22.255 -7.002 -26.514 1.00 89.88 94 PHE A N 1
ATOM 790 C CA . PHE A 1 94 ? 21.482 -7.481 -25.387 1.00 89.88 94 PHE A CA 1
ATOM 791 C C . PHE A 1 94 ? 22.243 -7.239 -24.078 1.00 89.88 94 PHE A C 1
ATOM 793 O O . PHE A 1 94 ? 23.429 -7.548 -23.970 1.00 89.88 94 PHE A O 1
ATOM 800 N N . SER A 1 95 ? 21.569 -6.664 -23.083 1.00 88.75 95 SER A N 1
ATOM 801 C CA . SER A 1 95 ? 22.127 -6.429 -21.752 1.00 88.75 95 SER A CA 1
ATOM 802 C C . SER A 1 95 ? 21.019 -6.487 -20.708 1.00 88.75 95 SER A C 1
ATOM 804 O O . SER A 1 95 ? 20.015 -5.789 -20.831 1.00 88.75 95 SER A O 1
ATOM 806 N N . TRP A 1 96 ? 21.232 -7.279 -19.658 1.00 89.44 96 TRP A N 1
ATOM 807 C CA . TRP A 1 96 ? 20.322 -7.383 -18.513 1.00 89.44 96 TRP A CA 1
ATOM 808 C C . TRP A 1 96 ? 20.481 -6.253 -17.487 1.00 89.44 96 TRP A C 1
ATOM 810 O O . TRP A 1 96 ? 19.609 -6.058 -16.646 1.00 89.44 96 TRP A O 1
ATOM 820 N N . ALA A 1 97 ? 21.577 -5.492 -17.546 1.00 91.38 97 ALA A N 1
ATOM 821 C CA . ALA A 1 97 ? 21.849 -4.393 -16.620 1.00 91.38 97 ALA A CA 1
ATOM 822 C C . ALA A 1 97 ? 20.697 -3.369 -16.488 1.00 91.38 97 ALA A C 1
ATOM 824 O O . ALA A 1 97 ? 20.296 -3.101 -15.356 1.00 91.38 97 ALA A O 1
ATOM 825 N N . PRO A 1 98 ? 20.114 -2.815 -17.577 1.00 91.44 98 PRO A N 1
ATOM 826 C CA . PRO A 1 98 ? 18.973 -1.900 -17.460 1.00 91.44 98 PRO A CA 1
ATOM 827 C C . PRO A 1 98 ? 17.788 -2.532 -16.727 1.00 91.44 98 PRO A C 1
ATOM 829 O O . PRO A 1 98 ? 17.143 -1.863 -15.929 1.00 91.44 98 PRO A O 1
ATOM 832 N N . TYR A 1 99 ? 17.523 -3.817 -16.952 1.00 92.44 99 TYR A N 1
ATOM 833 C CA . TYR A 1 99 ? 16.383 -4.505 -16.369 1.00 92.44 99 TYR A CA 1
ATOM 834 C C . TYR A 1 99 ? 16.496 -4.590 -14.842 1.00 92.44 99 TYR A C 1
ATOM 836 O O . TYR A 1 99 ? 15.585 -4.175 -14.130 1.00 92.44 99 TYR A O 1
ATOM 844 N N . PHE A 1 100 ? 17.640 -5.062 -14.334 1.00 93.88 100 PHE A N 1
ATOM 845 C CA . PHE A 1 100 ? 17.862 -5.220 -12.893 1.00 93.88 100 PHE A CA 1
ATOM 846 C C . PHE A 1 100 ? 17.973 -3.895 -12.134 1.00 93.88 100 PHE A C 1
ATOM 848 O O . PHE A 1 100 ? 17.789 -3.882 -10.922 1.00 93.88 100 PHE A O 1
ATOM 855 N N . VAL A 1 101 ? 18.246 -2.787 -12.828 1.00 94.50 101 VAL A N 1
ATOM 856 C CA . VAL A 1 101 ? 18.242 -1.444 -12.231 1.00 94.50 101 VAL A CA 1
ATOM 857 C C . VAL A 1 101 ? 16.841 -0.839 -12.260 1.00 94.50 101 VAL A C 1
ATOM 859 O O . VAL A 1 101 ? 16.355 -0.348 -11.245 1.00 94.50 101 VAL A O 1
ATOM 862 N N . VAL A 1 102 ? 16.165 -0.887 -13.409 1.00 95.38 102 VAL A N 1
ATOM 863 C CA . VAL A 1 102 ? 14.850 -0.255 -13.580 1.00 95.38 102 VAL A CA 1
ATOM 864 C C . VAL A 1 102 ? 13.777 -0.985 -12.779 1.00 95.38 102 VAL A C 1
ATOM 866 O O . VAL A 1 102 ? 12.921 -0.322 -12.205 1.00 95.38 102 VAL A O 1
ATOM 869 N N . TRP A 1 103 ? 13.829 -2.316 -12.684 1.00 96.25 103 TRP A N 1
ATOM 870 C CA . TRP A 1 103 ? 12.817 -3.101 -11.972 1.00 96.25 103 TRP A CA 1
ATOM 871 C C . TRP A 1 103 ? 12.626 -2.687 -10.500 1.00 96.25 103 TRP A C 1
ATOM 873 O O . TRP A 1 103 ? 11.503 -2.316 -10.146 1.00 96.25 103 TRP A O 1
ATOM 883 N N . PRO A 1 104 ? 13.665 -2.678 -9.637 1.00 95.81 104 PRO A N 1
ATOM 884 C CA . PRO A 1 104 ? 13.508 -2.264 -8.244 1.00 95.81 104 PRO A CA 1
ATOM 885 C C . PRO A 1 104 ? 13.151 -0.778 -8.104 1.00 95.81 104 PRO A C 1
ATOM 887 O O . PRO A 1 104 ? 12.357 -0.429 -7.234 1.00 95.81 104 PRO A O 1
ATOM 890 N N . ILE A 1 105 ? 13.677 0.101 -8.967 1.00 96.25 105 ILE A N 1
ATOM 891 C CA . ILE A 1 105 ? 13.348 1.536 -8.937 1.00 96.25 105 ILE A CA 1
ATOM 892 C C . ILE A 1 105 ? 11.869 1.753 -9.265 1.00 96.25 105 ILE A C 1
ATOM 894 O O . ILE A 1 105 ? 11.167 2.459 -8.543 1.00 96.25 105 ILE A O 1
ATOM 898 N N . ALA A 1 106 ? 11.381 1.121 -10.331 1.00 95.88 106 ALA A N 1
ATOM 899 C CA . ALA A 1 106 ? 9.991 1.217 -10.745 1.00 95.88 106 ALA A CA 1
ATOM 900 C C . ALA A 1 106 ? 9.052 0.602 -9.695 1.00 95.88 106 ALA A C 1
ATOM 902 O O . ALA A 1 106 ? 8.025 1.196 -9.383 1.00 95.88 106 ALA A O 1
ATOM 903 N N . TYR A 1 107 ? 9.430 -0.522 -9.076 1.00 94.94 107 TYR A N 1
ATOM 904 C CA . TYR A 1 107 ? 8.690 -1.093 -7.947 1.00 94.94 107 TYR A CA 1
ATOM 905 C C . TYR A 1 107 ? 8.520 -0.082 -6.799 1.00 94.94 107 TYR A C 1
ATOM 907 O O . TYR A 1 107 ? 7.395 0.176 -6.367 1.00 94.94 107 TYR A O 1
ATOM 915 N N . LEU A 1 108 ? 9.617 0.541 -6.349 1.00 95.62 108 LEU A N 1
ATOM 916 C CA . LEU A 1 108 ? 9.592 1.542 -5.275 1.00 95.62 108 LEU A CA 1
ATOM 917 C C . LEU A 1 108 ? 8.824 2.813 -5.663 1.00 95.62 108 LEU A C 1
ATOM 919 O O . LEU A 1 108 ? 8.288 3.491 -4.789 1.00 95.62 108 LEU A O 1
ATOM 923 N N . TYR A 1 109 ? 8.749 3.129 -6.956 1.00 95.81 109 TYR A N 1
ATOM 924 C CA . TYR A 1 109 ? 7.961 4.245 -7.473 1.00 95.81 109 TYR A CA 1
ATOM 925 C C . TYR A 1 109 ? 6.454 3.947 -7.477 1.00 95.81 109 TYR A C 1
ATOM 927 O O . TYR A 1 109 ? 5.662 4.765 -7.008 1.00 95.81 109 TYR A O 1
ATOM 935 N N . PHE A 1 110 ? 6.038 2.770 -7.955 1.00 95.38 110 PHE A N 1
ATOM 936 C CA . PHE A 1 110 ? 4.619 2.408 -8.044 1.00 95.38 110 PHE A CA 1
ATOM 937 C C . PHE A 1 110 ? 3.999 2.061 -6.686 1.00 95.38 110 PHE A C 1
ATOM 939 O O . PHE A 1 110 ? 2.813 2.317 -6.473 1.00 95.38 110 PHE A O 1
ATOM 946 N N . GLN A 1 111 ? 4.779 1.525 -5.743 1.00 94.19 111 GLN A N 1
ATOM 947 C CA . GLN A 1 111 ? 4.283 1.126 -4.423 1.00 94.19 111 GLN A CA 1
ATOM 948 C C . GLN A 1 111 ? 3.542 2.256 -3.667 1.00 94.19 111 GLN A C 1
ATOM 950 O O . GLN A 1 111 ? 2.397 2.043 -3.252 1.00 94.19 111 GLN A O 1
ATOM 955 N N . PRO A 1 112 ? 4.108 3.469 -3.473 1.00 93.44 112 PRO A N 1
ATOM 956 C CA . PRO A 1 112 ? 3.415 4.549 -2.770 1.00 93.44 112 PRO A CA 1
ATOM 957 C C . PRO A 1 112 ? 2.189 5.080 -3.522 1.00 93.44 112 PRO A C 1
ATOM 959 O O . PRO A 1 112 ? 1.261 5.555 -2.860 1.00 93.44 112 PRO A O 1
ATOM 962 N N . ILE A 1 113 ? 2.180 4.983 -4.857 1.00 93.62 113 ILE A N 1
ATOM 963 C CA . ILE A 1 113 ? 1.072 5.399 -5.728 1.00 93.62 113 ILE A CA 1
ATOM 964 C C . ILE A 1 113 ? -0.111 4.448 -5.549 1.00 93.62 113 ILE A C 1
ATOM 966 O O . ILE A 1 113 ? -1.198 4.883 -5.170 1.00 93.62 113 ILE A O 1
ATOM 970 N N . ASN A 1 114 ? 0.121 3.143 -5.706 1.00 94.31 114 ASN A N 1
ATOM 971 C CA . ASN A 1 114 ? -0.909 2.121 -5.514 1.00 94.31 114 ASN A CA 1
ATOM 972 C C . ASN A 1 114 ? -1.438 2.132 -4.074 1.00 94.31 114 ASN A C 1
ATOM 974 O O . ASN A 1 114 ? -2.639 1.990 -3.840 1.00 94.31 114 ASN A O 1
ATOM 978 N N . PHE A 1 115 ? -0.570 2.384 -3.090 1.00 94.81 115 PHE A N 1
ATOM 979 C CA . PHE A 1 115 ? -1.016 2.510 -1.706 1.00 94.81 115 PHE A CA 1
ATOM 980 C C . PHE A 1 115 ? -1.834 3.785 -1.452 1.00 94.81 115 PHE A C 1
ATOM 982 O O . PHE A 1 115 ? -2.763 3.764 -0.650 1.00 94.81 115 PHE A O 1
ATOM 989 N N . LEU A 1 116 ? -1.514 4.901 -2.118 1.00 93.94 116 LEU A N 1
ATOM 990 C CA . LEU A 1 116 ? -2.346 6.101 -2.051 1.00 93.94 116 LEU A CA 1
ATOM 991 C C . LEU A 1 116 ? -3.719 5.842 -2.672 1.00 93.94 116 LEU A C 1
ATOM 993 O O . LEU A 1 116 ? -4.715 6.170 -2.044 1.00 93.94 116 LEU A O 1
ATOM 997 N N . LYS A 1 117 ? -3.783 5.194 -3.833 1.00 92.88 117 LYS A N 1
ATOM 998 C CA . LYS A 1 117 ? -5.045 4.876 -4.506 1.00 92.88 117 LYS A CA 1
ATOM 999 C C . LYS A 1 117 ? -5.982 4.021 -3.643 1.00 92.88 117 LYS A C 1
ATOM 1001 O O . LYS A 1 117 ? -7.146 4.363 -3.480 1.00 92.88 117 LYS A O 1
ATOM 1006 N N . HIS A 1 118 ? -5.464 2.951 -3.041 1.00 93.06 118 HIS A N 1
ATOM 1007 C CA . HIS A 1 118 ? -6.283 1.971 -2.314 1.00 93.06 118 HIS A CA 1
ATOM 1008 C C . HIS A 1 118 ? -6.443 2.251 -0.808 1.00 93.06 118 HIS A C 1
ATOM 1010 O O . HIS A 1 118 ? -6.947 1.411 -0.060 1.00 93.06 118 HIS A O 1
ATOM 1016 N N . ASN A 1 119 ? -6.007 3.424 -0.325 1.00 92.38 119 ASN A N 1
ATOM 1017 C CA . ASN A 1 119 ? -5.957 3.713 1.112 1.00 92.38 119 ASN A CA 1
ATOM 1018 C C . ASN A 1 119 ? -7.333 3.608 1.797 1.00 92.38 119 ASN A C 1
ATOM 1020 O O . ASN A 1 119 ? -7.435 3.026 2.880 1.00 92.38 119 ASN A O 1
ATOM 1024 N N . LYS A 1 120 ? -8.382 4.138 1.150 1.00 91.19 120 LYS A N 1
ATOM 1025 C CA . LYS A 1 120 ? -9.732 4.217 1.720 1.00 91.19 120 LYS A CA 1
ATOM 1026 C C . LYS A 1 120 ? -10.352 2.825 1.825 1.00 91.19 120 LYS A C 1
ATOM 1028 O O . LYS A 1 120 ? -10.826 2.446 2.889 1.00 91.19 120 LYS A O 1
ATOM 1033 N N . LYS A 1 121 ? -10.213 2.008 0.776 1.00 92.19 121 LYS A N 1
ATOM 1034 C CA . LYS A 1 121 ? -10.652 0.608 0.756 1.00 92.19 121 LYS A CA 1
ATOM 1035 C C . LYS A 1 121 ? -10.108 -0.195 1.936 1.00 92.19 121 LYS A C 1
ATOM 1037 O O . LYS A 1 121 ? -10.887 -0.855 2.616 1.00 92.19 121 LYS A O 1
ATOM 1042 N N . TYR A 1 122 ? -8.802 -0.143 2.209 1.00 93.50 122 TYR A N 1
ATOM 1043 C CA . TYR A 1 122 ? -8.231 -0.885 3.343 1.00 93.50 122 TYR A CA 1
ATOM 1044 C C . TYR A 1 122 ? -8.731 -0.367 4.688 1.00 93.50 122 TYR A C 1
ATOM 1046 O O . TYR A 1 122 ? -8.991 -1.153 5.595 1.00 93.50 122 TYR A O 1
ATOM 1054 N N . PHE A 1 123 ? -8.869 0.952 4.809 1.00 93.44 123 PHE A N 1
ATOM 1055 C CA . PHE A 1 123 ? -9.355 1.590 6.022 1.00 93.44 123 PHE A CA 1
ATOM 1056 C C . PHE A 1 123 ? -10.806 1.201 6.342 1.00 93.44 123 PHE A C 1
ATOM 1058 O O . PHE A 1 123 ? -11.134 0.940 7.501 1.00 93.44 123 PHE A O 1
ATOM 1065 N N . ASP A 1 124 ? -11.655 1.096 5.320 1.00 90.94 124 ASP A N 1
ATOM 1066 C CA . ASP A 1 124 ? -13.067 0.737 5.471 1.00 90.94 124 ASP A CA 1
ATOM 1067 C C . ASP A 1 124 ? -13.280 -0.766 5.674 1.00 90.94 124 ASP A C 1
ATOM 1069 O O . ASP A 1 124 ? -14.207 -1.169 6.376 1.00 90.94 124 ASP A O 1
ATOM 1073 N N . MET A 1 125 ? -12.390 -1.617 5.152 1.00 90.50 125 MET A N 1
ATOM 1074 C CA . MET A 1 125 ? -12.407 -3.052 5.464 1.00 90.50 125 MET A CA 1
ATOM 1075 C C . MET A 1 125 ? -12.148 -3.346 6.950 1.00 90.50 125 MET A C 1
ATOM 1077 O O . MET A 1 125 ? -12.565 -4.391 7.439 1.00 90.50 125 MET A O 1
ATOM 1081 N N . CYS A 1 126 ? -11.489 -2.439 7.675 1.00 91.25 126 CYS A N 1
ATOM 1082 C CA . CYS A 1 126 ? -11.248 -2.559 9.116 1.00 91.25 126 CYS A CA 1
ATOM 1083 C C . CYS A 1 126 ? -12.423 -2.055 9.979 1.00 91.25 126 CYS A C 1
ATOM 1085 O O . CYS A 1 126 ? -12.252 -1.840 11.182 1.00 91.25 126 CYS A O 1
ATOM 1087 N N . ASN A 1 127 ? -13.608 -1.837 9.398 1.00 90.12 127 ASN A N 1
ATOM 1088 C CA . ASN A 1 127 ? -14.792 -1.416 10.140 1.00 90.12 127 ASN A CA 1
ATOM 1089 C C . ASN A 1 127 ? -15.388 -2.578 10.957 1.00 90.12 127 ASN A C 1
ATOM 1091 O O . ASN A 1 127 ? -16.291 -3.281 10.510 1.00 90.12 127 ASN A O 1
ATOM 1095 N N . LEU A 1 128 ? -14.853 -2.773 12.163 1.00 88.06 128 LEU A N 1
ATOM 1096 C CA . LEU A 1 128 ? -15.267 -3.820 13.101 1.00 88.06 128 LEU A CA 1
ATOM 1097 C C . LEU A 1 128 ? -16.183 -3.305 14.228 1.00 88.06 128 LEU A C 1
ATOM 1099 O O . LEU A 1 128 ? -16.689 -4.103 15.006 1.00 88.06 128 LEU A O 1
ATOM 1103 N N . GLY A 1 129 ? -16.419 -1.992 14.326 1.00 87.12 129 GLY A N 1
ATOM 1104 C CA . GLY A 1 129 ? -17.135 -1.367 15.447 1.00 87.12 129 GLY A CA 1
ATOM 1105 C C . GLY A 1 129 ? -16.258 -1.099 16.683 1.00 87.12 129 GLY A C 1
ATOM 1106 O O . GLY A 1 129 ? -15.085 -1.465 16.732 1.00 87.12 129 GLY A O 1
ATOM 1107 N N . ASP A 1 130 ? -16.826 -0.440 17.699 1.00 88.31 130 ASP A N 1
ATOM 1108 C CA . ASP A 1 130 ? -16.078 0.075 18.869 1.00 88.31 130 ASP A CA 1
ATOM 1109 C C . ASP A 1 130 ? -15.722 -0.982 19.928 1.00 88.31 130 ASP A C 1
ATOM 1111 O O . ASP A 1 130 ? -14.899 -0.745 20.826 1.00 88.31 130 ASP A O 1
ATOM 1115 N N . THR A 1 131 ? -16.340 -2.160 19.830 1.00 89.19 131 THR A N 1
ATOM 1116 C CA . THR A 1 131 ? -16.104 -3.300 20.724 1.00 89.19 131 THR A CA 1
ATOM 1117 C C . THR A 1 131 ? -14.711 -3.892 20.534 1.00 89.19 131 THR A C 1
ATOM 1119 O O . THR A 1 131 ? -14.111 -4.368 21.498 1.00 89.19 131 THR A O 1
ATOM 1122 N N . TYR A 1 132 ? -14.174 -3.817 19.315 1.00 91.06 132 TYR A N 1
ATOM 1123 C CA . TYR A 1 132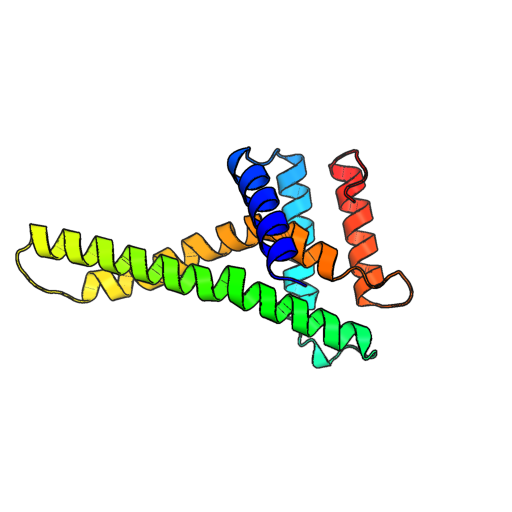 ? -12.868 -4.352 18.946 1.00 91.06 132 TYR A CA 1
ATOM 1124 C C . TYR A 1 132 ? -11.783 -3.272 19.028 1.00 91.06 132 TYR A C 1
ATOM 1126 O O . TYR A 1 132 ? -12.030 -2.090 18.782 1.00 91.06 132 TYR A O 1
ATOM 1134 N N . TYR A 1 133 ? -10.557 -3.668 19.367 1.00 91.25 133 TYR A N 1
ATOM 1135 C CA . TYR A 1 133 ? -9.420 -2.753 19.459 1.00 91.25 133 TYR A CA 1
ATOM 1136 C C . TYR A 1 133 ? -9.085 -2.142 18.094 1.00 91.25 133 TYR A C 1
ATOM 1138 O O . TYR A 1 133 ? -8.944 -0.924 17.988 1.00 91.25 133 TYR A O 1
ATOM 1146 N N . LEU A 1 134 ? -9.029 -2.966 17.044 1.00 91.44 134 LEU A N 1
ATOM 1147 C CA . LEU A 1 134 ? -8.761 -2.505 15.681 1.00 91.44 134 LEU A CA 1
ATOM 1148 C C . LEU A 1 134 ? -9.825 -1.505 15.200 1.00 91.44 134 LEU A C 1
ATOM 1150 O O . LEU A 1 134 ? -9.482 -0.460 14.646 1.00 91.44 134 LEU A O 1
ATOM 1154 N N . GLY A 1 135 ? -11.104 -1.792 15.465 1.00 92.50 135 GLY A N 1
ATOM 1155 C CA . GLY A 1 135 ? -12.215 -0.909 15.106 1.00 92.50 135 GLY A CA 1
ATOM 1156 C C . GLY A 1 135 ? -12.203 0.411 15.884 1.00 92.50 135 GLY A C 1
ATOM 1157 O O . GLY A 1 135 ? -12.376 1.475 15.291 1.00 92.50 135 GLY A O 1
ATOM 1158 N N . ARG A 1 136 ? -11.879 0.382 17.183 1.00 93.50 136 ARG A N 1
ATOM 1159 C CA . ARG A 1 136 ? -11.737 1.593 18.006 1.00 93.50 136 ARG A CA 1
ATOM 1160 C C . ARG A 1 136 ? -10.622 2.511 17.510 1.00 93.50 136 ARG A C 1
ATOM 1162 O O . ARG A 1 136 ? -10.816 3.721 17.416 1.00 93.50 136 ARG A O 1
ATOM 1169 N N . GLU A 1 137 ? -9.449 1.959 17.202 1.00 93.81 137 GLU A N 1
ATOM 1170 C CA . GLU A 1 137 ? -8.335 2.753 16.668 1.00 93.81 137 GLU A CA 1
ATOM 1171 C C . GLU A 1 137 ? -8.664 3.307 15.275 1.00 93.81 137 GLU A C 1
ATOM 1173 O O . GLU A 1 137 ? -8.379 4.473 14.997 1.00 93.81 137 GLU A O 1
ATOM 1178 N N . ARG A 1 138 ? -9.353 2.524 14.434 1.00 94.44 138 ARG A N 1
ATOM 1179 C CA . ARG A 1 138 ? -9.881 2.994 13.146 1.00 94.44 138 ARG A CA 1
ATOM 1180 C C . ARG A 1 138 ? -10.822 4.181 13.346 1.00 94.44 138 ARG A C 1
ATOM 1182 O O . ARG A 1 138 ? -10.677 5.189 12.664 1.00 94.44 138 ARG A O 1
ATOM 1189 N N . ASN A 1 139 ? -11.754 4.101 14.292 1.00 94.19 139 ASN A N 1
ATOM 1190 C CA . ASN A 1 139 ? -12.748 5.151 14.520 1.00 94.19 139 ASN A CA 1
ATOM 1191 C C . ASN A 1 139 ? -12.141 6.453 15.062 1.00 94.19 139 ASN A C 1
ATOM 1193 O O . ASN A 1 139 ? -12.583 7.531 14.668 1.00 94.19 139 ASN A O 1
ATOM 1197 N N . LYS A 1 140 ? -11.066 6.387 15.861 1.00 94.56 140 LYS A N 1
ATOM 1198 C CA . LYS A 1 140 ? -10.285 7.582 16.238 1.00 94.56 140 LYS A CA 1
ATOM 1199 C C . LYS A 1 140 ? -9.695 8.285 15.015 1.00 94.56 140 LYS A C 1
ATOM 1201 O O . LYS A 1 140 ? -9.817 9.500 14.882 1.00 94.56 140 LYS A O 1
ATOM 1206 N N . VAL A 1 141 ? -9.090 7.515 14.110 1.00 94.69 141 VAL A N 1
ATOM 1207 C CA . VAL A 1 141 ? -8.517 8.046 12.865 1.00 94.69 141 VAL A CA 1
ATOM 1208 C C . VAL A 1 141 ? -9.613 8.578 11.941 1.00 94.69 141 VAL A C 1
ATOM 1210 O O . VAL A 1 141 ? -9.417 9.609 11.300 1.00 94.69 141 VAL A O 1
ATOM 1213 N N . LEU A 1 142 ? -10.780 7.926 11.893 1.00 93.88 142 LEU A N 1
ATOM 1214 C CA . LEU A 1 142 ? -11.922 8.404 11.112 1.00 93.88 142 LEU A CA 1
ATOM 1215 C C . LEU A 1 142 ? -12.408 9.761 11.629 1.00 93.88 142 LEU A C 1
ATOM 1217 O O . LEU A 1 142 ? -12.608 10.667 10.827 1.00 93.88 142 LEU A O 1
ATOM 1221 N N . ALA A 1 143 ? -12.554 9.922 12.946 1.00 93.62 143 ALA A N 1
ATOM 1222 C CA . ALA A 1 143 ? -12.970 11.188 13.544 1.00 93.62 143 ALA A CA 1
ATOM 1223 C C . ALA A 1 143 ? -12.004 12.330 13.184 1.00 93.62 143 ALA A C 1
ATOM 1225 O O . ALA A 1 143 ? -12.433 13.436 12.855 1.00 93.62 143 ALA A O 1
ATOM 1226 N N . GLU A 1 144 ? -10.699 12.053 13.172 1.00 93.69 144 GLU A N 1
ATOM 1227 C CA . GLU A 1 144 ? -9.699 13.029 12.744 1.00 93.69 144 GLU A CA 1
ATOM 1228 C C . GLU A 1 144 ? -9.780 13.333 11.240 1.00 93.69 144 GLU A C 1
ATOM 1230 O O . GLU A 1 144 ? -9.709 14.499 10.850 1.00 93.69 144 GLU A O 1
ATOM 1235 N N . CYS A 1 145 ? -9.989 12.316 10.399 1.00 92.75 145 CYS A N 1
ATOM 1236 C CA . CYS A 1 145 ? -10.190 12.509 8.963 1.00 92.75 145 CYS A CA 1
ATOM 1237 C C . CYS A 1 145 ? -11.439 13.352 8.672 1.00 92.75 145 CYS A C 1
ATOM 1239 O O . CYS A 1 145 ? -11.368 14.260 7.850 1.00 92.75 145 CYS A O 1
ATOM 1241 N N . ASN A 1 146 ? -12.553 13.092 9.360 1.00 93.06 146 ASN A N 1
ATOM 1242 C CA . ASN A 1 146 ? -13.797 13.848 9.198 1.00 93.06 146 ASN A CA 1
ATOM 1243 C C . ASN A 1 146 ? -13.611 15.314 9.602 1.00 93.06 146 ASN A C 1
ATOM 1245 O O . ASN A 1 146 ? -14.089 16.205 8.909 1.00 93.06 146 ASN A O 1
ATOM 1249 N N . ARG A 1 147 ? -12.843 15.575 10.669 1.00 92.69 147 ARG A N 1
ATOM 1250 C CA . ARG A 1 147 ? -12.479 16.940 11.076 1.00 92.69 147 ARG A CA 1
ATOM 1251 C C . ARG A 1 147 ? -11.644 17.665 10.015 1.00 92.69 147 ARG A C 1
ATOM 1253 O O . ARG A 1 147 ? -11.794 18.867 9.854 1.00 92.69 147 ARG A O 1
ATOM 1260 N N . ILE A 1 148 ? -10.746 16.960 9.326 1.00 91.81 148 ILE A N 1
ATOM 1261 C CA . ILE A 1 148 ? -9.897 17.543 8.272 1.00 91.81 148 ILE A CA 1
ATOM 1262 C C . ILE A 1 148 ? -10.699 17.813 6.997 1.00 91.81 148 ILE A C 1
ATOM 1264 O O . ILE A 1 148 ? -10.479 18.823 6.338 1.00 91.81 148 ILE A O 1
ATOM 1268 N N . LEU A 1 149 ? -11.600 16.900 6.639 1.00 89.19 149 LEU A N 1
ATOM 1269 C CA . LEU A 1 149 ? -12.378 16.974 5.404 1.00 89.19 149 LEU A CA 1
ATOM 1270 C C . LEU A 1 149 ? -13.646 17.828 5.528 1.00 89.19 149 LEU A C 1
ATOM 1272 O O . LEU A 1 149 ? -14.298 18.059 4.513 1.00 89.19 149 LEU A O 1
ATOM 1276 N N . ASP A 1 150 ? -14.005 18.237 6.748 1.00 88.38 150 ASP A N 1
ATOM 1277 C CA . ASP A 1 150 ? -15.249 18.942 7.089 1.00 88.38 150 ASP A CA 1
ATOM 1278 C C . ASP A 1 150 ? -16.512 18.250 6.531 1.00 88.38 150 ASP A C 1
ATOM 1280 O O . ASP A 1 150 ? -17.497 18.870 6.137 1.00 88.38 150 ASP A O 1
ATOM 1284 N N . ARG A 1 151 ? -16.462 16.916 6.442 1.00 84.69 151 ARG A N 1
ATOM 1285 C CA . ARG A 1 151 ? -17.556 16.059 5.970 1.00 84.69 151 ARG A CA 1
ATOM 1286 C C . ARG A 1 151 ? -17.448 14.675 6.591 1.00 84.69 151 ARG A C 1
ATOM 1288 O O . ARG A 1 151 ? -16.354 14.220 6.929 1.00 84.69 151 ARG A O 1
ATOM 1295 N N . GLU A 1 152 ? -18.577 13.985 6.691 1.00 73.81 152 GLU A N 1
ATOM 1296 C CA . GLU A 1 152 ? -18.596 12.584 7.103 1.00 73.81 152 GLU A CA 1
ATOM 1297 C C . GLU A 1 152 ? -18.115 11.702 5.946 1.00 73.81 152 GLU A C 1
ATOM 1299 O O . GLU A 1 152 ? -18.784 11.570 4.920 1.00 73.81 152 GLU A O 1
ATOM 1304 N N . ASP A 1 153 ? -16.922 11.122 6.092 1.00 63.69 153 ASP A N 1
ATOM 1305 C CA . ASP A 1 153 ? -16.380 10.180 5.118 1.00 63.69 153 ASP A CA 1
ATOM 1306 C C . ASP A 1 153 ? -16.886 8.767 5.455 1.00 63.69 153 ASP A C 1
ATOM 1308 O O . ASP A 1 153 ? -16.219 8.001 6.156 1.00 63.69 153 ASP A O 1
ATOM 1312 N N . PHE A 1 154 ? -18.115 8.462 5.019 1.00 51.91 154 PHE A N 1
ATOM 1313 C CA . PHE A 1 154 ? -18.681 7.107 5.051 1.00 51.91 154 PHE A CA 1
ATOM 1314 C C . PHE A 1 154 ? -18.283 6.283 3.814 1.00 51.91 154 PHE A C 1
ATOM 1316 O O . PHE A 1 154 ? -18.114 6.838 2.693 1.00 51.91 154 PHE A O 1
#